Protein 5SV5 (pdb70)

Foldseek 3Di:
DDDDADEAEDEAFDKDKDWQADPNFKYKYKYWDAAKDKKKKKKFFPVPAAWKFKDFVVDVDTPDIFDDDDRITIDIDIDGGHMMMMMDGGDDNDITMMMIHMD

Sequence (103 aa):
NNRPPEEEEANNRIGLLNNTTTTIKKGSLIIGGDHTDVYTTFNNVASSAKKNNIIDISVLNEYGIGTWVLHHEESSDQQNYAAYGQQANGNHIEEANNFFNAKPPGKKYYYLYVYKYDNGDGTYEELSSSVVKK

Nearest PDB structures (foldseek):
  5sv5-assembly1_A  TM=1.010E+00  e=6.774E-21  Bacillus anthracis
  1nqj-assembly1_A  TM=9.427E-01  e=8.418E-11  Hathewaya histolytica
  2o8o-assembly1_A  TM=9.376E-01  e=2.930E-10  Hathewaya histolytica
  1nqj-assembly2_B  TM=9.238E-01  e=3.101E-10  Hathewaya histolytica
  5iku-assembly1_A  TM=9.525E-01  e=1.354E-09  Hathewaya histolytica

CATH classification: 2.60.120.380

B-factor: mean 15.01, std 8.98, range [6.41, 62.63]

Secondary structure (DSSP, 8-state):
--PPP-PEE--SSEEEEEEE-TT--EEEEEEEESS-EEEEEEEEETT----EEEEETT----SEE-EEETTEEEEEEEEPSEEEEEEEE--SS--EEEEEEE-

Solvent-accessible surface area: 6210 Å² total

InterPro domains:
  IPR000601 PKD domain [PF18911] (767-850)
  IPR000601 PKD domain [PS50093] (769-855)
  IPR002169 Peptidase M9A/M9B, collagenase, bacterial [PF01752] (301-624)
  IPR002169 Peptidase M9A/M9B, collagenase, bacterial [PR00931] (160-178)
  IPR002169 Peptidase M9A/M9B, collagenase, bacterial [PR00931] (446-460)
  IPR002169 Peptidase M9A/M9B, collagenase, bacterial [PR00931] (463-479)
  IPR002169 Peptidase M9A/M9B, collagenase, bacterial [PR00931] (500-518)
  IPR002169 Peptidase M9A/M9B, collagenase, bacterial [PR00931] (526-541)
  IPR007280 Peptidase, C-terminal, archaeal/bacterial [PF04151] (886-952)
  IPR013661 Peptidase M9, collagenase, N-terminal domain [PF08453] (94-275)
  IPR013783 Immunoglobulin-like fold [G3DSA:2.60.40.10] (765-850)
  IPR022409 PKD/Chitinase domain [SM00089] (771-853)
  IPR035986 PKD domain superfamily [SSF49299] (745-850)
  IPR041379 Collagenase ColG-like, catalytic helper subdomain [PF18496] (649-764)

Radius of gyration: 13.16 Å; Cα contacts (8 Å, |Δi|>4): 339; chains: 1; bounding box: 32×23×37 Å

Structure (mmCIF, N/CA/C/O backbone):
data_5SV5
#
_entry.id   5SV5
#
_cell.length_a   33.533
_cell.length_b   37.764
_cell.length_c   42.810
_cell.angle_alpha   90.00
_cell.angle_beta   106.95
_cell.angle_gamma   90.00
#
_symmetry.space_group_name_H-M   'P 1 21 1'
#
loop_
_ent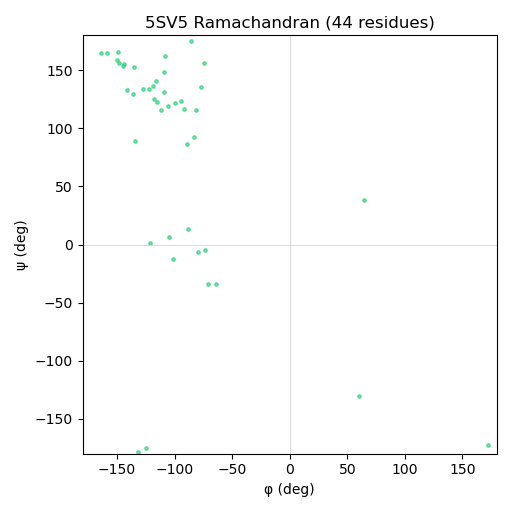ity.id
_entity.type
_entity.pdbx_description
1 polymer 'Microbial collagenase'
2 non-polymer 'SODIUM ION'
3 water water
#
loop_
_atom_site.group_PDB
_atom_site.id
_atom_site.type_symbol
_atom_site.label_atom_id
_atom_site.label_alt_id
_atom_site.label_comp_id
_atom_site.label_asym_id
_atom_site.label_entity_id
_atom_site.label_seq_id
_atom_site.pdbx_PDB_ins_code
_atom_site.Cartn_x
_atom_site.Cartn_y
_atom_site.Cartn_z
_atom_site.occupancy
_atom_site.B_iso_or_equiv
_atom_site.auth_seq_id
_atom_site.auth_comp_id
_atom_site.auth_asym_id
_atom_site.auth_atom_id
_atom_site.pdbx_PDB_model_num
ATOM 1 N N . ASN A 1 1 ? 9.441 8.283 30.342 1.00 59.99 861 ASN A N 1
ATOM 2 C CA . ASN A 1 1 ? 10.391 7.133 30.209 1.00 58.79 861 ASN A CA 1
ATOM 3 C C . ASN A 1 1 ? 9.693 5.933 29.563 1.00 22.24 861 ASN A C 1
ATOM 4 O O . ASN A 1 1 ? 9.227 5.021 30.241 1.00 20.23 861 ASN A O 1
ATOM 9 N N . ASN A 1 2 ? 9.635 5.942 28.238 1.00 23.50 862 ASN A N 1
ATOM 10 C CA . ASN A 1 2 ? 8.938 4.890 27.517 1.00 21.31 862 ASN A CA 1
ATOM 11 C C . ASN A 1 2 ? 9.519 4.599 26.148 1.00 20.86 862 ASN A C 1
ATOM 12 O O . ASN A 1 2 ? 10.306 5.382 25.605 1.00 23.03 862 ASN A O 1
ATOM 17 N N . ARG A 1 3 ? 9.110 3.458 25.601 1.00 19.44 863 ARG A N 1
ATOM 18 C CA . ARG A 1 3 ? 9.540 3.035 24.277 1.00 21.25 863 ARG A CA 1
ATOM 19 C C . ARG A 1 3 ? 9.085 4.020 23.214 1.00 21.61 863 ARG A C 1
ATOM 20 O O . ARG A 1 3 ? 8.046 4.668 23.382 1.00 21.40 863 ARG A O 1
ATOM 28 N N A PRO A 1 4 ? 9.835 4.123 22.101 0.50 23.44 864 PRO A N 1
ATOM 29 N N B PRO A 1 4 ? 9.874 4.175 22.135 0.50 23.11 864 PRO A N 1
ATOM 30 C CA A PRO A 1 4 ? 9.411 5.017 21.026 0.50 24.08 864 PRO A CA 1
ATOM 31 C CA B PRO A 1 4 ? 9.432 5.054 21.057 0.50 23.09 864 PRO A CA 1
ATOM 32 C C A PRO A 1 4 ? 8.177 4.469 20.318 0.50 24.59 864 PRO A C 1
ATOM 33 C C B PRO A 1 4 ? 8.149 4.553 20.405 0.50 22.54 864 PRO A C 1
ATOM 34 O O A PRO A 1 4 ? 7.916 3.266 20.378 0.50 24.93 864 PRO A O 1
ATOM 35 O O B PRO A 1 4 ? 7.883 3.350 20.392 0.50 22.01 864 PRO A O 1
ATOM 42 N N A GLU A 1 5 ? 7.415 5.345 19.675 0.50 35.03 865 GLU A N 1
ATOM 43 N N B GLU A 1 5 ? 7.354 5.484 19.898 0.50 19.74 865 GLU A N 1
ATOM 44 C CA A GLU A 1 5 ? 6.238 4.912 18.945 0.50 34.50 865 GLU A CA 1
ATOM 45 C CA B GLU A 1 5 ? 6.141 5.154 19.185 0.50 19.37 865 GLU A CA 1
ATOM 46 C C A GLU A 1 5 ? 6.683 4.003 17.811 0.50 22.38 865 GLU A C 1
ATOM 47 C C B GLU A 1 5 ? 6.525 4.412 17.910 0.50 23.21 865 GLU A C 1
ATOM 48 O O A GLU A 1 5 ? 7.741 4.214 17.218 0.50 24.55 865 GLU A O 1
ATOM 49 O O B GLU A 1 5 ? 7.278 4.936 17.092 0.50 25.57 865 GLU A O 1
ATOM 60 N N A GLU A 1 6 ? 5.883 2.985 17.516 0.50 23.29 866 GLU A N 1
ATOM 61 N N B GLU A 1 6 ? 6.023 3.192 17.742 0.50 23.59 866 GLU A N 1
ATOM 62 C CA A GLU A 1 6 ? 6.191 2.072 16.425 0.50 37.95 866 GLU A CA 1
ATOM 63 C CA B GLU A 1 6 ? 6.359 2.391 16.564 0.50 29.35 866 GLU A CA 1
ATOM 64 C C A GLU A 1 6 ? 5.746 2.708 15.112 0.50 20.95 866 GLU A C 1
ATOM 65 C C B GLU A 1 6 ? 5.875 3.075 15.285 0.50 20.40 866 GLU A C 1
ATOM 66 O O A GLU A 1 6 ? 4.546 2.900 14.899 0.50 20.02 866 GLU A O 1
ATOM 67 O O B GLU A 1 6 ? 4.769 3.606 15.244 0.50 21.50 866 GLU A O 1
ATOM 78 N N . ALA A 1 7 ? 6.708 3.042 14.245 1.00 20.94 867 ALA A N 1
ATOM 79 C CA . ALA A 1 7 ? 6.397 3.689 12.967 1.00 18.82 867 ALA A CA 1
ATOM 80 C C . ALA A 1 7 ? 5.686 2.753 12.012 1.00 17.56 867 ALA A C 1
ATOM 81 O O . ALA A 1 7 ? 6.106 1.615 11.797 1.00 22.65 867 ALA A O 1
ATOM 83 N N A ASN A 1 8 ? 4.601 3.257 11.442 0.50 14.39 868 ASN A N 1
ATOM 84 N N B ASN A 1 8 ? 4.589 3.238 11.450 0.50 14.65 868 ASN A N 1
ATOM 85 C CA A ASN A 1 8 ? 3.802 2.560 10.453 0.50 14.25 868 ASN A CA 1
ATOM 86 C CA B ASN A 1 8 ? 3.825 2.498 10.468 0.50 14.69 868 ASN A CA 1
ATOM 87 C C A ASN A 1 8 ? 4.420 2.815 9.086 0.50 13.55 868 ASN A C 1
ATOM 88 C C B ASN A 1 8 ? 4.414 2.800 9.098 0.50 13.58 868 ASN A C 1
ATOM 89 O O A ASN A 1 8 ? 4.494 3.975 8.645 0.50 11.68 868 ASN A O 1
ATOM 90 O O B ASN A 1 8 ? 4.471 3.970 8.676 0.50 11.48 868 ASN A O 1
ATOM 99 N N . ARG A 1 9 ? 4.876 1.755 8.420 1.00 13.78 869 ARG A N 1
ATOM 100 C CA . ARG A 1 9 ? 5.469 1.900 7.107 1.00 13.72 869 ARG A CA 1
ATOM 101 C C . ARG A 1 9 ? 4.399 2.041 6.052 1.00 13.25 869 ARG A C 1
ATOM 102 O O . ARG A 1 9 ? 3.566 1.146 5.893 1.00 15.73 869 ARG A O 1
ATOM 110 N N . ILE A 1 10 ? 4.444 3.151 5.325 1.00 11.56 870 ILE A N 1
ATOM 111 C CA . ILE A 1 10 ? 3.490 3.429 4.257 1.00 11.29 870 ILE A CA 1
ATOM 112 C C . ILE A 1 10 ? 4.255 3.873 3.006 1.00 11.76 870 ILE A C 1
ATOM 113 O O . ILE A 1 10 ? 5.482 3.958 2.999 1.00 14.14 870 ILE A O 1
ATOM 118 N N . GLY A 1 11 ? 3.530 4.201 1.955 1.00 13.94 871 GLY A N 1
ATOM 119 C CA . GLY A 1 11 ? 4.134 4.678 0.725 1.00 13.36 871 GLY A CA 1
ATOM 120 C C . GLY A 1 11 ? 3.458 5.932 0.267 1.00 11.78 871 GLY A C 1
ATOM 121 O O . GLY A 1 11 ? 2.615 6.480 0.959 1.00 13.71 871 GLY A O 1
ATOM 122 N N A LEU A 1 12 ? 3.840 6.453 -0.911 0.50 11.37 872 LEU A N 1
ATOM 123 N N B LEU A 1 12 ? 3.833 6.334 -0.920 0.50 10.98 872 LEU A N 1
ATOM 124 C CA A LEU A 1 12 ? 3.371 7.792 -1.433 0.50 11.61 872 LEU A CA 1
ATOM 125 C CA B LEU A 1 12 ? 3.095 7.324 -1.581 0.50 10.42 872 LEU A CA 1
ATOM 126 C C A LEU A 1 12 ? 1.977 7.901 -2.091 0.50 9.99 872 LEU A C 1
ATOM 127 C C B LEU A 1 12 ? 1.844 6.586 -2.069 0.50 9.01 872 LEU A C 1
ATOM 128 O O A LEU A 1 12 ? 1.644 8.915 -2.723 0.50 11.63 872 LEU A O 1
ATOM 129 O O B LEU A 1 12 ? 1.854 5.371 -2.361 0.50 9.64 872 LEU A O 1
ATOM 138 N N A ASN A 1 13 ? 1.173 6.861 -1.926 0.50 9.28 873 ASN A N 1
ATOM 139 N N B ASN A 1 13 ? 0.763 7.340 -2.102 0.50 8.46 873 ASN A N 1
ATOM 140 C CA A ASN A 1 13 ? -0.182 6.796 -2.463 0.50 8.44 873 ASN A CA 1
ATOM 141 C CA B ASN A 1 13 ? -0.570 6.835 -2.408 0.50 8.08 873 ASN A CA 1
ATOM 142 C C A ASN A 1 13 ? -0.987 6.057 -1.409 0.50 7.88 873 ASN A C 1
ATOM 143 C C B ASN A 1 13 ? -1.138 5.966 -1.279 0.50 7.68 873 ASN A C 1
ATOM 144 O O A ASN A 1 13 ? -1.342 4.883 -1.563 0.50 8.32 873 ASN A O 1
ATOM 145 O O B ASN A 1 13 ? -1.734 4.906 -1.525 0.50 7.89 873 ASN A O 1
ATOM 154 N N A THR A 1 14 ? -1.282 6.779 -0.333 0.50 7.84 874 THR A N 1
ATOM 155 N N B THR A 1 14 ? -0.963 6.445 -0.047 0.50 7.90 874 THR A N 1
ATOM 156 C CA A THR A 1 14 ? -1.831 6.191 0.883 0.50 7.87 874 THR A CA 1
ATOM 157 C CA B THR A 1 14 ? -1.550 5.836 1.130 0.50 8.02 874 THR A CA 1
ATOM 158 C C A THR A 1 14 ? -3.049 6.931 1.388 0.50 7.69 874 THR A C 1
ATOM 159 C C B THR A 1 14 ? -2.663 6.716 1.668 0.50 8.34 874 THR A C 1
ATOM 160 O O A THR A 1 14 ? -3.045 8.170 1.382 0.50 7.73 874 THR A O 1
ATOM 161 O O B THR A 1 14 ? -2.500 7.923 1.840 0.50 8.56 874 THR A O 1
ATOM 168 N N A THR A 1 15 ? -4.068 6.171 1.837 0.60 7.86 875 THR A N 1
ATOM 169 N N B THR A 1 15 ? -3.836 6.099 1.879 0.40 8.28 875 THR A N 1
ATOM 170 C CA A THR A 1 15 ? -5.149 6.738 2.608 0.60 8.11 875 THR A CA 1
ATOM 171 C CA B THR A 1 15 ? -4.941 6.718 2.628 0.40 8.23 875 THR A CA 1
ATOM 172 C C A THR A 1 15 ? -5.381 5.797 3.784 0.60 7.80 875 THR A C 1
ATOM 173 C C B THR A 1 15 ? -5.232 5.777 3.785 0.40 8.02 875 THR A C 1
ATOM 174 O O A THR A 1 15 ? -5.699 4.622 3.569 0.60 8.51 875 THR A O 1
ATOM 175 O O B THR A 1 15 ? -5.418 4.575 3.565 0.40 8.45 875 THR A O 1
ATOM 182 N N . ILE A 1 16 ? -5.229 6.298 5.010 1.00 8.04 876 ILE A N 1
ATOM 183 C CA . ILE A 1 16 ? -5.351 5.451 6.190 1.00 8.40 876 ILE A CA 1
ATOM 184 C C . ILE A 1 16 ? -5.934 6.236 7.356 1.00 8.48 876 ILE A C 1
ATOM 185 O O . ILE A 1 16 ? -5.573 7.397 7.579 1.00 9.15 876 ILE A O 1
ATOM 190 N N A LYS A 1 17 ? -6.849 5.613 8.094 0.50 8.95 877 LYS A N 1
ATOM 191 N N B LYS A 1 17 ? -6.828 5.588 8.097 0.50 8.96 877 LYS A N 1
ATOM 192 C CA A LYS A 1 17 ? -7.424 6.254 9.269 0.50 9.35 877 LYS A CA 1
ATOM 193 C CA B LYS A 1 17 ? -7.426 6.172 9.283 0.50 9.35 877 LYS A CA 1
ATOM 194 C C A LYS A 1 17 ? -6.708 5.837 10.546 0.50 9.37 877 LYS A C 1
ATOM 195 C C B LYS A 1 17 ? -6.564 5.881 10.508 0.50 8.97 877 LYS A C 1
ATOM 196 O O A LYS A 1 17 ? -6.221 4.697 10.675 0.50 9.99 877 LYS A O 1
ATOM 197 O O B LYS A 1 17 ? -5.801 4.897 10.548 0.50 9.01 877 LYS A O 1
ATOM 208 N N . GLY A 1 18 ? -6.667 6.767 11.494 1.00 9.21 878 GLY A N 1
ATOM 209 C CA . GLY A 1 18 ? -6.068 6.533 12.794 1.00 9.46 878 GLY A CA 1
ATOM 210 C C . GLY A 1 18 ? -6.879 7.233 13.870 1.00 9.51 878 GLY A C 1
ATOM 211 O O . GLY A 1 18 ? -7.922 7.875 13.583 1.00 9.55 878 GLY A O 1
ATOM 212 N N . SER A 1 19 ? -6.432 7.108 15.111 1.00 8.50 879 SER A N 1
ATOM 213 C CA . SER A 1 19 ? -7.087 7.795 16.197 1.00 8.90 879 SER A CA 1
ATOM 214 C C . SER A 1 19 ? -6.062 8.256 17.205 1.00 8.46 879 SER A C 1
ATOM 215 O O . SER A 1 19 ? -4.964 7.690 17.320 1.00 9.40 879 SER A O 1
ATOM 218 N N . LEU A 1 20 ? -6.446 9.301 17.939 1.00 8.22 880 LEU A N 1
ATOM 219 C CA . LEU A 1 20 ? -5.640 9.878 19.015 1.00 8.58 880 LEU A CA 1
ATOM 220 C C . LEU A 1 20 ? -6.574 9.996 20.217 1.00 8.66 880 LEU A C 1
ATOM 221 O O . LEU A 1 20 ? -7.040 11.082 20.566 1.00 9.75 880 LEU A O 1
ATOM 226 N N A ILE A 1 21 ? -6.824 8.869 20.864 0.70 9.21 881 ILE A N 1
ATOM 227 N N B ILE A 1 21 ? -6.873 8.840 20.816 0.30 9.19 881 ILE A N 1
ATOM 228 C CA A ILE A 1 21 ? -7.778 8.785 21.960 0.70 9.99 881 ILE A CA 1
ATOM 229 C CA B ILE A 1 21 ? -7.779 8.720 21.965 0.30 9.81 881 ILE A CA 1
ATOM 230 C C A ILE A 1 21 ? -7.029 8.60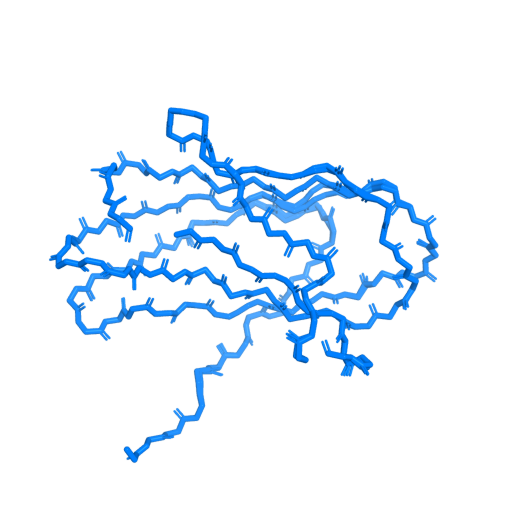0 23.273 0.70 9.80 881 ILE A C 1
ATOM 231 C C B ILE A 1 21 ? -6.993 8.626 23.262 0.30 9.85 881 ILE A C 1
ATOM 232 O O A ILE A 1 21 ? -6.118 7.766 23.377 0.70 10.33 881 ILE A O 1
ATOM 233 O O B ILE A 1 21 ? -6.028 7.858 23.346 0.30 10.37 881 ILE A O 1
ATOM 242 N N . GLY A 1 22 ? -7.401 9.391 24.273 1.00 10.63 882 GLY A N 1
ATOM 243 C CA . GLY A 1 22 ? -6.798 9.278 25.595 1.00 11.93 882 GLY A CA 1
ATOM 244 C C . GLY A 1 22 ? -5.319 9.593 25.574 1.00 11.80 882 GLY A C 1
ATOM 245 O O . GLY A 1 22 ? -4.897 10.606 25.012 1.00 12.39 882 GLY A O 1
ATOM 246 N N . GLY A 1 23 ? -4.534 8.707 26.174 1.00 12.31 883 GLY A N 1
ATOM 247 C CA . GLY A 1 23 ? -3.095 8.850 26.238 1.00 13.33 883 GLY A CA 1
ATOM 248 C C . GLY A 1 23 ? -2.348 8.588 24.949 1.00 12.41 883 GLY A C 1
ATOM 249 O O . GLY A 1 23 ? -1.122 8.746 24.920 1.00 14.45 883 GLY A O 1
ATOM 250 N N . ASP A 1 24 ? -3.056 8.164 23.896 1.00 11.11 884 ASP A N 1
ATOM 251 C CA . ASP A 1 24 ? -2.427 7.978 22.583 1.00 10.05 884 ASP A CA 1
ATOM 252 C C . ASP A 1 24 ? -2.396 9.343 21.897 1.00 9.73 884 ASP A C 1
ATOM 253 O O . ASP A 1 24 ? -3.372 9.758 21.259 1.00 11.48 884 ASP A O 1
ATOM 258 N N . HIS A 1 25 ? -1.284 10.052 22.075 1.00 9.73 885 HIS A N 1
ATOM 259 C CA . HIS A 1 25 ? -1.174 11.419 21.561 1.00 9.56 885 HIS A CA 1
ATOM 260 C C . HIS A 1 25 ? -0.375 11.565 20.275 1.00 8.78 885 HIS A C 1
ATOM 261 O O . HIS A 1 25 ? -0.435 12.637 19.665 1.00 9.47 885 HIS A O 1
ATOM 268 N N . THR A 1 26 ? 0.354 10.525 19.862 1.00 8.83 886 THR A N 1
ATOM 269 C CA . THR A 1 26 ? 1.205 10.59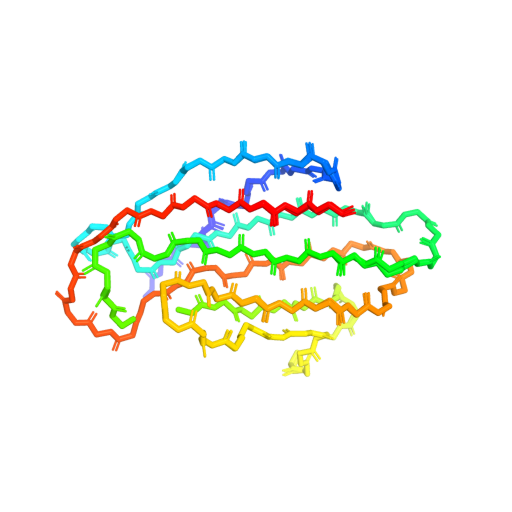4 18.672 1.00 9.07 886 THR A CA 1
ATOM 270 C C . THR A 1 26 ? 1.164 9.301 17.896 1.00 8.75 886 THR A C 1
ATOM 271 O O . THR A 1 26 ? 1.289 8.22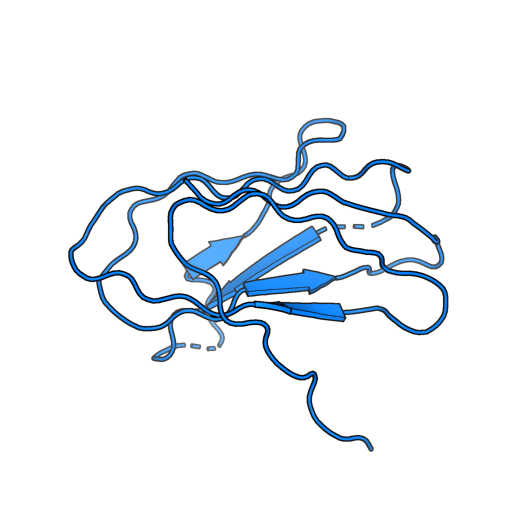2 18.487 1.00 9.83 886 THR A O 1
ATOM 275 N N . ASP A 1 27 ? 0.990 9.404 16.580 1.00 8.53 887 ASP A N 1
ATOM 276 C CA . ASP A 1 27 ? 1.194 8.311 15.633 1.00 8.47 887 ASP A CA 1
ATOM 277 C C . ASP A 1 27 ? 2.348 8.686 14.710 1.00 8.20 887 ASP A C 1
ATOM 278 O O . ASP A 1 27 ? 2.474 9.829 14.283 1.00 10.54 887 ASP A O 1
ATOM 283 N N . VAL A 1 28 ? 3.179 7.707 14.385 1.00 8.47 888 VAL A N 1
ATOM 284 C CA . VAL A 1 28 ? 4.325 7.927 13.499 1.00 8.73 888 VAL A CA 1
ATOM 285 C C . VAL A 1 28 ? 4.187 7.053 12.261 1.00 8.55 888 VAL A C 1
ATOM 286 O O . VAL A 1 28 ? 3.833 5.859 12.352 1.00 9.94 888 VAL A O 1
ATOM 290 N N . TYR A 1 29 ? 4.479 7.657 11.115 1.00 8.32 889 TYR A N 1
ATOM 291 C CA . TYR A 1 29 ? 4.493 6.972 9.839 1.00 8.43 889 TYR A CA 1
ATOM 292 C C . TYR A 1 29 ? 5.850 7.194 9.192 1.00 8.44 889 TYR A C 1
ATOM 293 O O . TYR A 1 29 ? 6.498 8.222 9.428 1.00 9.53 889 TYR A O 1
ATOM 302 N N A THR A 1 30 ? 6.284 6.251 8.364 0.50 8.63 890 THR A N 1
ATOM 303 N N B THR A 1 30 ? 6.294 6.237 8.382 0.50 8.79 890 THR A N 1
ATOM 304 C CA A THR A 1 30 ? 7.501 6.444 7.598 0.50 8.58 890 THR A CA 1
ATOM 305 C CA B THR A 1 30 ? 7.509 6.412 7.597 0.50 8.98 890 THR A CA 1
ATOM 306 C C A THR A 1 30 ? 7.285 6.035 6.152 0.50 8.82 890 THR A C 1
ATOM 307 C C B THR A 1 30 ? 7.235 6.069 6.143 0.50 8.90 890 THR A C 1
ATOM 308 O O A THR A 1 30 ? 6.546 5.088 5.864 0.50 9.69 890 THR A O 1
ATOM 309 O O B THR A 1 30 ? 6.400 5.208 5.841 0.50 9.71 890 THR A O 1
ATOM 316 N N . PHE A 1 31 ? 7.924 6.769 5.245 1.00 9.09 891 PHE A N 1
ATOM 317 C CA . PHE A 1 31 ? 7.848 6.486 3.815 1.00 9.38 891 PHE A CA 1
ATOM 318 C C . PHE A 1 31 ? 9.146 6.914 3.162 1.00 9.41 891 PHE A C 1
ATOM 319 O O . PHE A 1 31 ? 9.923 7.671 3.745 1.00 10.08 891 PHE A O 1
ATOM 327 N N A ASN A 1 32 ? 9.349 6.443 1.942 0.50 10.01 892 ASN A N 1
ATOM 328 N N B ASN A 1 32 ? 9.381 6.420 1.947 0.50 10.15 892 ASN A N 1
ATOM 329 C CA A ASN A 1 32 ? 10.520 6.752 1.158 0.50 10.31 892 ASN A CA 1
ATOM 330 C CA B ASN A 1 32 ? 10.586 6.717 1.171 0.50 10.58 892 ASN A CA 1
ATOM 331 C C A ASN A 1 32 ? 10.092 7.526 -0.076 0.50 10.12 892 ASN A C 1
ATOM 332 C C B ASN A 1 32 ? 10.239 7.366 -0.163 0.50 10.78 892 ASN A C 1
ATOM 333 O O A ASN A 1 32 ? 8.989 7.321 -0.609 0.50 10.19 892 ASN A O 1
ATOM 334 O O B ASN A 1 32 ? 9.369 6.864 -0.891 0.50 12.49 892 ASN A O 1
ATOM 343 N N . VAL A 1 33 ? 10.959 8.441 -0.498 1.00 10.17 893 VAL A N 1
ATOM 344 C CA . VAL A 1 33 ? 10.779 9.160 -1.752 1.00 10.68 893 VAL A CA 1
ATOM 345 C C . VAL A 1 33 ? 11.963 8.790 -2.647 1.00 10.97 893 VAL A C 1
ATOM 346 O O . VAL A 1 33 ? 13.114 9.036 -2.282 1.00 11.53 893 VAL A O 1
ATOM 350 N N . ALA A 1 34 ? 11.699 8.205 -3.811 1.00 11.74 894 ALA A N 1
ATOM 351 C CA . ALA A 1 34 ? 12.784 7.749 -4.687 1.00 12.59 894 ALA A CA 1
ATOM 352 C C . ALA A 1 34 ? 13.450 8.858 -5.472 1.00 13.36 894 ALA A C 1
ATOM 353 O O . ALA A 1 34 ? 14.657 8.815 -5.684 1.00 14.94 894 ALA A O 1
ATOM 355 N N A SER A 1 35 ? 12.665 9.814 -5.953 0.60 16.01 895 SER A N 1
ATOM 356 N N B SER A 1 35 ? 12.652 9.809 -5.946 0.40 15.70 895 SER A N 1
ATOM 357 C CA A SER A 1 35 ? 13.183 10.935 -6.738 0.60 17.81 895 SER A CA 1
ATOM 358 C CA B SER A 1 35 ? 13.139 10.930 -6.737 0.40 17.32 895 SER 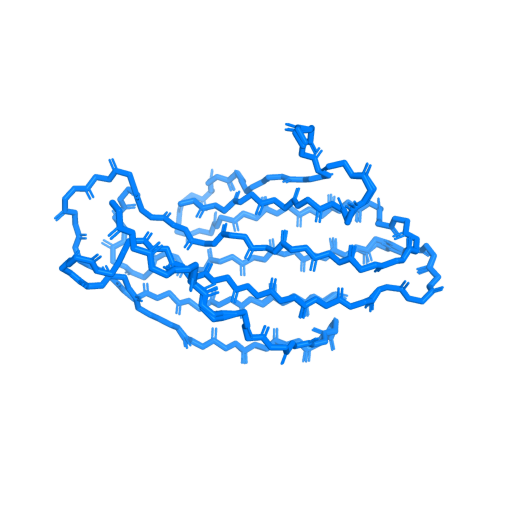A CA 1
ATOM 359 C C A SER A 1 35 ? 12.365 12.159 -6.386 0.60 18.87 895 SER A C 1
ATOM 360 C C B SER A 1 35 ? 12.391 12.158 -6.278 0.40 18.70 895 SER A C 1
ATOM 361 O O A SER A 1 35 ? 11.173 12.048 -6.067 0.60 20.24 895 SER A O 1
ATOM 362 O O B SER A 1 35 ? 11.270 12.053 -5.764 0.40 19.51 895 SER A O 1
ATOM 367 N N . ALA A 1 36 ? 13.009 13.320 -6.447 1.00 18.39 896 ALA A N 1
ATOM 368 C CA . ALA A 1 36 ? 12.381 14.574 -6.031 1.00 19.03 896 ALA A CA 1
ATOM 369 C C . ALA A 1 36 ? 11.038 14.764 -6.709 1.00 18.85 896 ALA A C 1
ATOM 370 O O . ALA A 1 36 ? 10.926 14.604 -7.922 1.00 22.17 896 ALA A O 1
ATOM 372 N N A LYS A 1 37 ? 10.058 15.114 -5.913 0.60 18.75 897 LYS A N 1
ATOM 373 N N B LYS A 1 37 ? 9.976 15.055 -5.935 0.40 17.61 897 LYS A N 1
ATOM 374 C CA A LYS A 1 37 ? 8.788 15.411 -6.453 0.60 18.11 897 LYS A CA 1
ATOM 375 C CA B LYS A 1 37 ? 8.610 15.231 -6.510 0.40 17.42 897 LYS A CA 1
ATOM 376 C C A LYS A 1 37 ? 8.028 16.147 -5.390 0.60 13.82 897 LYS A C 1
ATOM 377 C C B LYS A 1 37 ? 7.606 15.959 -5.601 0.40 13.93 897 LYS A C 1
ATOM 378 O O A LYS A 1 37 ? 8.353 16.077 -4.201 0.60 13.58 897 LYS A O 1
ATOM 379 O O B LYS A 1 37 ? 7.773 15.995 -4.378 0.40 12.40 897 LYS A O 1
ATOM 390 N N A ASN A 1 38 ? 7.004 16.885 -5.831 0.50 11.28 898 ASN A N 1
ATOM 391 N N B ASN A 1 38 ? 6.532 16.493 -6.200 0.50 13.01 898 ASN A N 1
ATOM 392 C CA A ASN A 1 38 ? 6.043 17.434 -4.895 0.50 10.19 898 ASN A CA 1
ATOM 393 C CA B ASN A 1 38 ? 5.547 17.230 -5.457 0.50 12.50 898 ASN A CA 1
ATOM 394 C C A ASN A 1 38 ? 5.158 16.315 -4.417 0.50 11.04 898 ASN A C 1
ATOM 395 C C B ASN A 1 38 ? 4.642 16.267 -4.684 0.50 12.83 898 ASN A C 1
ATOM 396 O O A ASN A 1 38 ? 4.809 15.404 -5.166 0.50 12.55 898 ASN A O 1
ATOM 397 O O B ASN A 1 38 ? 3.916 15.488 -5.293 0.50 14.04 898 ASN A O 1
ATOM 406 N N A ILE A 1 39 ? 4.811 16.379 -3.149 0.50 11.28 899 ILE A N 1
ATOM 407 N N B ILE A 1 39 ? 4.752 16.313 -3.345 0.50 12.59 899 ILE A N 1
ATOM 408 C CA A ILE A 1 39 ? 3.834 15.472 -2.625 0.50 12.10 899 ILE A CA 1
ATOM 409 C CA B ILE A 1 39 ? 3.971 15.468 -2.409 0.50 12.6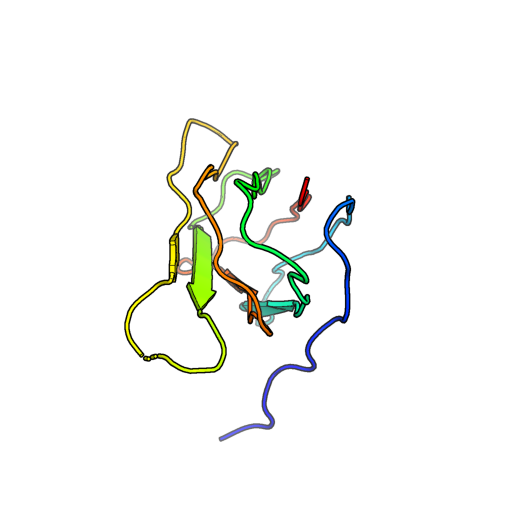9 899 ILE A CA 1
ATOM 410 C C A ILE A 1 39 ? 2.813 16.334 -1.894 0.50 11.72 899 ILE A C 1
ATOM 411 C C B ILE A 1 39 ? 2.917 16.275 -1.647 0.50 11.73 899 ILE A C 1
ATOM 412 O O A ILE A 1 39 ? 2.986 17.548 -1.728 0.50 12.33 899 ILE A O 1
ATOM 413 O O B ILE A 1 39 ? 3.200 17.373 -1.142 0.50 11.00 899 ILE A O 1
ATOM 422 N N . ASP A 1 40 ? 1.722 15.685 -1.534 1.00 11.49 900 ASP A N 1
ATOM 423 C CA . ASP A 1 40 ? 0.611 16.279 -0.839 1.00 10.96 900 ASP A CA 1
ATOM 424 C C . ASP A 1 40 ? 0.342 15.444 0.404 1.00 9.42 900 ASP A C 1
ATOM 425 O O . ASP A 1 40 ? 0.098 14.245 0.288 1.00 11.67 900 ASP A O 1
ATOM 430 N N . ILE A 1 41 ? 0.432 16.056 1.586 1.00 7.51 901 ILE A N 1
ATOM 431 C CA . ILE A 1 41 ? 0.107 15.390 2.854 1.00 7.51 901 ILE A CA 1
ATOM 432 C C . ILE A 1 41 ? -1.100 16.104 3.442 1.00 7.26 901 ILE A C 1
ATOM 433 O O . ILE A 1 41 ? -1.049 17.315 3.677 1.00 7.98 901 ILE A O 1
ATOM 438 N N . SER A 1 42 ? -2.173 15.351 3.680 1.00 7.39 902 SER A N 1
ATOM 439 C CA . SER A 1 42 ? -3.403 15.910 4.193 1.00 7.70 902 SER A CA 1
ATOM 440 C C . SER A 1 42 ? -3.953 15.023 5.291 1.00 7.31 902 SER A C 1
ATOM 441 O O . SER A 1 42 ? -4.093 13.815 5.100 1.00 9.05 902 SER A O 1
ATOM 444 N N . VAL A 1 43 ? -4.269 15.628 6.429 1.00 6.82 903 VAL A N 1
ATOM 445 C CA . VAL A 1 43 ? -4.916 14.939 7.539 1.00 6.88 903 VAL A CA 1
ATOM 446 C C . VAL A 1 43 ? -6.268 15.585 7.783 1.00 6.87 903 VAL A C 1
ATOM 447 O O . VAL A 1 43 ? -6.351 16.798 7.966 1.00 8.14 903 VAL A O 1
ATOM 451 N N . LEU A 1 44 ? -7.321 14.771 7.765 1.00 6.77 904 LEU A N 1
ATOM 452 C CA . LEU A 1 44 ? -8.673 15.239 8.066 1.00 7.16 904 LEU A CA 1
ATOM 453 C C . LEU A 1 44 ? -8.898 15.038 9.560 1.00 6.93 904 LEU A C 1
ATOM 454 O O . LEU A 1 44 ? -8.876 13.913 10.066 1.00 7.57 904 LEU A O 1
ATOM 459 N N . ASN A 1 45 ? -9.103 16.156 10.251 1.00 7.04 905 ASN A N 1
ATOM 460 C CA . ASN A 1 45 ? -9.287 16.221 11.704 1.00 7.13 905 ASN A CA 1
ATOM 461 C C . ASN A 1 45 ? -10.780 16.063 11.957 1.00 7.23 905 ASN A C 1
ATOM 462 O O . ASN A 1 45 ? -11.525 17.049 12.041 1.00 7.95 905 ASN A O 1
ATOM 467 N N . GLU A 1 46 ? -11.229 14.812 12.052 1.00 7.17 906 GLU A N 1
ATOM 468 C CA . GLU A 1 46 ? -12.654 14.508 11.992 1.00 7.88 906 GLU A CA 1
ATOM 469 C C . GLU A 1 46 ? -13.463 15.088 13.142 1.00 8.11 906 GLU A C 1
ATOM 470 O O . GLU A 1 46 ? -14.626 15.442 12.943 1.00 10.30 906 GLU A O 1
ATOM 476 N N . TYR A 1 47 ? -12.880 15.162 14.330 1.00 7.88 907 TYR A N 1
ATOM 477 C CA . TYR A 1 47 ? -13.577 15.693 15.511 1.00 8.69 907 TYR A CA 1
ATOM 478 C C . TYR A 1 47 ? -13.123 17.092 15.899 1.00 8.77 907 TYR A C 1
ATOM 479 O O . TYR A 1 47 ? -13.567 17.624 16.915 1.00 10.23 907 TYR A O 1
ATOM 488 N N . GLY A 1 48 ? -12.274 17.717 15.082 1.00 8.33 908 GLY A N 1
ATOM 489 C CA . GLY A 1 48 ? -11.897 19.103 15.324 1.00 9.04 908 GLY A CA 1
ATOM 490 C C . GLY A 1 48 ? -11.141 19.309 16.613 1.00 9.24 908 GLY A C 1
ATOM 491 O O . GLY A 1 48 ? -11.341 20.317 17.278 1.00 11.50 908 GLY A O 1
ATOM 492 N N . ILE A 1 49 ? -10.259 18.367 16.958 1.00 8.84 909 ILE A N 1
ATOM 493 C CA . ILE A 1 49 ? -9.457 18.485 18.171 1.00 8.90 909 ILE A CA 1
ATOM 494 C C . ILE A 1 49 ? -8.197 19.304 17.892 1.00 8.49 909 ILE A C 1
ATOM 495 O O . ILE A 1 49 ? -7.928 19.718 16.756 1.00 8.78 909 ILE A O 1
ATOM 500 N N . GLY A 1 50 ? -7.432 19.568 18.940 1.00 8.24 910 GLY A N 1
ATOM 501 C CA . GLY A 1 50 ? -6.162 20.292 18.785 1.00 8.31 910 GLY A CA 1
ATOM 502 C C . GLY A 1 50 ? -5.090 19.326 18.338 1.00 8.03 910 GLY A C 1
ATOM 503 O O . GLY A 1 50 ? -4.418 18.719 19.173 1.00 9.32 910 GLY A O 1
ATOM 512 N N . THR A 1 52 ? -2.173 18.291 14.863 1.00 7.54 912 THR A N 1
ATOM 513 C CA . THR A 1 52 ? -1.433 18.751 13.707 1.00 7.54 912 THR A CA 1
ATOM 514 C C . THR A 1 52 ? -0.503 17.637 13.238 1.00 7.16 912 THR A C 1
ATOM 515 O O . THR A 1 52 ? -0.583 16.506 13.723 1.00 7.55 912 THR A O 1
ATOM 519 N N . TRP A 1 53 ? 0.365 17.946 12.277 1.00 7.27 913 TRP A N 1
ATOM 520 C CA . TRP A 1 53 ? 1.409 17.012 11.904 1.00 7.04 913 TRP A CA 1
ATOM 521 C C . TRP A 1 53 ? 2.673 17.776 11.527 1.00 6.91 913 TRP A C 1
ATOM 522 O O . TRP A 1 53 ? 2.616 18.945 11.108 1.00 7.32 913 TRP A O 1
ATOM 533 N N . VAL A 1 54 ? 3.813 17.110 11.702 1.00 7.09 914 VAL A N 1
ATOM 534 C CA . VAL A 1 54 ? 5.106 17.620 11.262 1.00 7.27 914 VAL A CA 1
ATOM 535 C C . VAL A 1 54 ? 5.860 16.478 10.570 1.00 7.00 914 VAL A C 1
ATOM 536 O O . VAL A 1 54 ? 5.652 15.299 10.879 1.00 7.72 914 VAL A O 1
ATOM 540 N N . LEU A 1 55 ? 6.744 16.841 9.650 1.00 7.37 915 LEU A N 1
ATOM 541 C CA . LEU A 1 55 ? 7.487 15.887 8.838 1.00 7.19 915 LEU A CA 1
ATOM 542 C C . LEU A 1 55 ? 8.974 16.169 8.907 1.00 7.33 915 LEU A C 1
ATOM 543 O O . LEU A 1 55 ? 9.383 17.331 8.755 1.00 8.25 915 LEU A O 1
ATOM 548 N N . HIS A 1 56 ? 9.783 15.125 9.103 1.00 7.54 916 HIS A N 1
ATOM 549 C CA . HIS A 1 56 ? 11.226 15.232 9.042 1.00 8.10 916 HIS A CA 1
ATOM 550 C C . HIS A 1 56 ? 11.797 14.289 7.998 1.00 8.39 916 HIS A C 1
ATOM 551 O O . HIS A 1 56 ? 11.439 13.110 7.951 1.00 9.26 916 HIS A O 1
ATOM 558 N N . HIS A 1 57 ? 12.711 14.806 7.181 1.00 8.62 917 HIS A N 1
ATOM 559 C CA . HIS A 1 57 ? 13.596 13.940 6.405 1.00 8.91 917 HIS A CA 1
ATOM 560 C C . HIS A 1 57 ? 14.591 13.317 7.396 1.00 8.83 917 HIS A C 1
ATOM 561 O O . HIS A 1 57 ? 15.000 13.989 8.353 1.00 9.71 917 HIS A O 1
ATOM 568 N N A GLU A 1 58 ? 14.940 12.040 7.172 0.70 9.21 918 GLU A N 1
ATOM 569 N N B GLU A 1 58 ? 15.039 12.091 7.163 0.30 8.75 918 GLU A N 1
ATOM 570 C CA A GLU A 1 58 ? 15.845 11.257 8.041 0.70 10.36 918 GLU A CA 1
ATOM 571 C CA B GLU A 1 58 ? 15.948 11.482 8.123 0.30 9.18 918 GLU A CA 1
ATOM 572 C C A GLU A 1 58 ? 17.085 12.023 8.488 0.70 9.93 918 GLU A C 1
ATOM 573 C C B GLU A 1 58 ? 17.299 12.221 8.257 0.30 9.02 918 GLU A C 1
ATOM 574 O O A GLU A 1 58 ? 17.599 11.874 9.596 0.70 10.87 918 GLU A O 1
ATOM 575 O O B GLU A 1 58 ? 17.992 12.019 9.244 0.30 8.83 918 GLU A O 1
ATOM 586 N N A SER A 1 59 ? 17.594 12.823 7.565 0.50 8.95 919 SER A N 1
ATOM 587 N N B SER A 1 59 ? 17.677 13.059 7.291 0.50 9.37 919 SER A N 1
ATOM 588 C CA A SER A 1 59 ? 18.868 13.528 7.748 0.50 9.29 919 SER A CA 1
ATOM 589 C CA B SER A 1 59 ? 18.913 13.813 7.443 0.50 10.09 919 SER A CA 1
ATOM 590 C C A SER A 1 59 ? 18.779 14.812 8.569 0.50 8.91 919 SER A C 1
ATOM 591 C C B SER A 1 59 ? 18.791 14.940 8.454 0.50 9.23 919 SER A C 1
ATOM 592 O O A SER A 1 59 ? 19.823 15.416 8.857 0.50 9.28 919 SER A O 1
ATOM 593 O O B SER A 1 59 ? 19.818 15.523 8.830 0.50 9.56 919 SER A O 1
ATOM 598 N N . ASP A 1 60 ? 17.568 15.271 8.886 1.00 8.75 920 ASP A N 1
ATOM 599 C CA . ASP A 1 60 ? 17.401 16.430 9.743 1.00 8.86 920 ASP A CA 1
ATOM 600 C C . ASP A 1 60 ? 16.176 16.256 10.619 1.00 8.57 920 ASP A C 1
ATOM 601 O O . ASP A 1 60 ? 15.039 16.538 10.221 1.00 9.32 920 ASP A O 1
ATOM 622 N N A GLN A 1 62 ? 15.547 17.800 13.324 0.50 10.94 922 GLN A N 1
ATOM 623 N N B GLN A 1 62 ? 15.825 18.048 13.299 0.50 11.66 922 GLN A N 1
ATOM 624 C CA A GLN A 1 62 ? 15.250 19.086 14.015 0.50 11.59 922 GLN A CA 1
ATOM 625 C CA B GLN A 1 62 ? 15.632 19.291 14.040 0.50 12.64 922 GLN A CA 1
ATOM 626 C C A GLN A 1 62 ? 14.461 20.051 13.139 0.50 11.75 922 GLN A C 1
ATOM 627 C C B GLN A 1 62 ? 14.720 20.236 13.262 0.50 12.62 922 GLN A C 1
ATOM 628 O O A GLN A 1 62 ? 13.400 20.545 13.528 0.50 11.95 922 GLN A O 1
ATOM 629 O O B GLN A 1 62 ? 13.802 20.821 13.829 0.50 15.06 922 GLN A O 1
ATOM 640 N N . ASN A 1 63 ? 14.976 20.368 11.966 1.00 12.45 923 ASN A N 1
ATOM 641 C CA . ASN A 1 63 ? 14.226 21.255 11.084 1.00 12.91 923 ASN A CA 1
ATOM 642 C C . ASN A 1 63 ? 13.167 20.464 10.364 1.00 11.20 923 ASN A C 1
ATOM 643 O O . ASN A 1 63 ? 13.429 19.351 9.927 1.00 12.37 923 ASN A O 1
ATOM 648 N N . TYR A 1 64 ? 11.979 21.038 10.236 1.00 11.45 924 TYR A N 1
ATOM 649 C CA . TYR A 1 64 ? 10.907 20.335 9.557 1.00 11.31 924 TYR A CA 1
ATOM 650 C C . TYR A 1 64 ? 11.103 20.388 8.061 1.00 11.27 924 TYR A C 1
ATOM 651 O O . TYR A 1 64 ? 11.393 21.434 7.507 1.00 14.86 924 TYR A O 1
ATOM 660 N N . ALA A 1 65 ? 10.914 19.258 7.407 1.00 9.38 925 ALA A N 1
ATOM 661 C CA . ALA A 1 65 ? 10.833 19.234 5.958 1.00 9.82 925 ALA A CA 1
ATOM 662 C C . ALA A 1 65 ? 9.524 19.881 5.489 1.00 9.92 925 ALA A C 1
ATOM 663 O O . ALA A 1 65 ? 9.492 20.497 4.433 1.00 12.13 925 ALA A O 1
ATOM 665 N N . ALA A 1 66 ? 8.465 19.712 6.282 1.00 8.89 926 ALA A N 1
ATOM 666 C CA . ALA A 1 66 ? 7.156 20.310 6.025 1.00 8.82 926 ALA A CA 1
ATOM 667 C C . ALA A 1 66 ? 6.360 20.220 7.321 1.00 7.90 926 ALA A C 1
ATOM 668 O O . ALA A 1 66 ? 6.721 19.449 8.227 1.00 7.95 926 ALA A O 1
ATOM 670 N N . TYR A 1 67 ? 5.271 20.969 7.396 1.00 8.12 927 TYR A N 1
ATOM 671 C CA . TYR A 1 67 ? 4.360 20.857 8.528 1.00 8.15 927 TYR A CA 1
ATOM 672 C C . TYR A 1 67 ? 2.960 21.148 8.051 1.00 7.56 927 TYR A C 1
ATOM 673 O O . TYR A 1 67 ? 2.746 21.825 7.033 1.00 8.86 927 TYR A O 1
ATOM 682 N N . GLY A 1 68 ? 1.980 20.630 8.778 1.00 7.62 928 GLY A N 1
ATOM 683 C CA . GLY A 1 68 ? 0.607 20.857 8.410 1.00 7.85 928 GLY A CA 1
ATOM 684 C C . GLY A 1 68 ? 0.093 22.229 8.772 1.00 8.31 928 GLY A C 1
ATOM 685 O O . GLY A 1 68 ? 0.450 22.793 9.811 1.00 11.31 928 GLY A O 1
ATOM 686 N N A GLN A 1 69 ? -0.737 22.787 7.905 0.50 7.71 929 GLN A N 1
ATOM 687 N N B GLN A 1 69 ? -0.718 22.787 7.870 0.50 7.69 929 GLN A N 1
ATOM 688 C CA A GLN A 1 69 ? -1.426 24.028 8.220 0.50 7.90 929 GLN A CA 1
ATOM 689 C CA B GLN A 1 69 ? -1.446 24.039 8.107 0.50 7.90 929 GLN A CA 1
ATOM 690 C C A GLN A 1 69 ? -2.911 23.746 8.161 0.50 7.29 929 GLN A C 1
ATOM 691 C C B GLN A 1 69 ? -2.929 23.718 8.153 0.50 7.32 929 GLN A C 1
ATOM 692 O O A GLN A 1 69 ? -3.423 23.198 7.176 0.50 7.62 929 GLN A O 1
ATOM 693 O O B GLN A 1 69 ? -3.466 23.116 7.215 0.50 7.50 929 GLN A O 1
ATOM 704 N N . ALA A 1 70 ? -3.606 24.125 9.227 1.00 8.02 930 ALA A N 1
ATOM 705 C CA . ALA A 1 70 ? -5.026 23.882 9.348 1.00 8.63 930 ALA A CA 1
ATOM 706 C C . ALA A 1 70 ? -5.820 24.841 8.460 1.00 9.04 930 ALA A C 1
ATOM 707 O O . ALA A 1 70 ? -5.584 26.044 8.442 1.00 11.94 930 ALA A O 1
ATOM 709 N N . ASN A 1 71 ? -6.744 24.265 7.708 1.00 9.39 931 ASN A N 1
ATOM 710 C CA . ASN A 1 71 ? -7.691 24.963 6.836 1.00 9.46 931 ASN A CA 1
ATOM 711 C C . A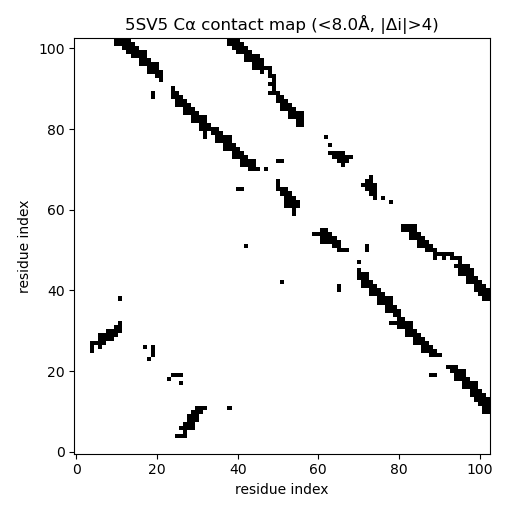SN A 1 71 ? -9.020 24.282 7.131 1.00 9.38 931 ASN A C 1
ATOM 712 O O . ASN A 1 71 ? -9.353 23.268 6.517 1.00 9.42 931 ASN A O 1
ATOM 717 N N . GLY A 1 72 ? -9.739 24.805 8.125 1.00 10.41 932 GLY A N 1
ATOM 718 C CA . GLY A 1 72 ? -10.892 24.069 8.658 1.00 11.14 932 GLY A CA 1
ATOM 719 C C . GLY A 1 72 ? -10.427 22.709 9.204 1.00 11.08 932 GLY A C 1
ATOM 720 O O . GLY A 1 72 ? -9.440 22.636 9.939 1.00 12.86 932 GLY A O 1
ATOM 721 N N . ASN A 1 73 ? -11.111 21.639 8.793 1.00 10.40 933 ASN A N 1
ATOM 722 C CA . ASN A 1 73 ? -10.769 20.262 9.200 1.00 10.50 933 ASN A CA 1
ATOM 723 C C . ASN A 1 73 ? -9.611 19.663 8.418 1.00 8.97 933 ASN A C 1
ATOM 724 O O . ASN A 1 73 ? -9.203 18.566 8.730 1.00 10.18 933 ASN A O 1
ATOM 729 N N . HIS A 1 74 ? -9.115 20.345 7.391 1.00 8.58 934 HIS A N 1
ATOM 730 C CA . HIS A 1 74 ? -8.008 19.835 6.579 1.00 8.46 934 HIS A CA 1
ATOM 731 C C . HIS A 1 74 ? -6.696 20.387 7.097 1.00 8.51 934 HIS A C 1
ATOM 732 O O . HIS A 1 74 ? -6.520 21.592 7.142 1.00 13.00 934 HIS A O 1
ATOM 739 N N . ILE A 1 75 ? -5.759 19.518 7.448 1.00 6.88 935 ILE A N 1
ATOM 740 C CA . ILE A 1 75 ? -4.444 19.930 7.941 1.00 6.67 935 ILE A CA 1
ATOM 741 C C . ILE A 1 75 ? -3.458 19.473 6.850 1.00 6.41 935 ILE A C 1
ATOM 742 O O . ILE A 1 75 ? -3.202 18.268 6.729 1.00 6.52 935 ILE A O 1
ATOM 747 N N A GLU A 1 76 ? -2.983 20.407 6.019 0.50 7.08 936 GLU A N 1
ATOM 748 N N B GLU A 1 76 ? -2.905 20.428 6.102 0.50 6.76 936 GLU A N 1
ATOM 749 C CA A GLU A 1 76 ? -2.313 20.021 4.774 0.50 7.50 936 GLU A CA 1
ATOM 750 C CA B GLU A 1 76 ? -2.363 20.112 4.784 0.50 7.28 936 GLU A CA 1
ATOM 751 C C A GLU A 1 76 ? -1.021 20.758 4.500 0.50 6.70 936 GLU A C 1
ATOM 752 C C B GLU A 1 76 ? -1.068 20.821 4.432 0.50 6.87 936 GLU A C 1
ATOM 753 O O A GLU A 1 76 ? -0.685 21.775 5.131 0.50 7.10 936 GLU A O 1
ATOM 754 O O B GLU A 1 76 ? -0.779 21.905 4.942 0.50 7.10 936 GLU A O 1
ATOM 765 N N . ALA A 1 77 ? -0.319 20.213 3.510 1.00 7.02 937 ALA A N 1
ATOM 766 C CA . ALA A 1 77 ? 0.853 20.830 2.884 1.00 7.13 937 ALA A CA 1
ATOM 767 C C . ALA A 1 77 ? 1.060 20.181 1.519 1.00 7.20 937 ALA A C 1
ATOM 768 O O . ALA A 1 77 ? 0.750 19.005 1.329 1.00 8.13 937 ALA A O 1
ATOM 770 N N A ASN A 1 78 ? 1.753 20.886 0.629 0.50 7.41 938 ASN A N 1
ATOM 771 N N B ASN A 1 78 ? 1.517 21.015 0.582 0.50 7.76 938 ASN A N 1
ATOM 772 C CA A ASN A 1 78 ? 2.149 20.335 -0.679 0.50 7.58 938 ASN A CA 1
ATOM 773 C CA B ASN A 1 78 ? 1.935 20.619 -0.752 0.50 8.55 938 ASN A CA 1
ATOM 774 C C A ASN A 1 78 ? 3.493 20.983 -1.003 0.50 7.52 938 ASN A C 1
ATOM 775 C C B ASN A 1 78 ? 3.350 21.153 -0.844 0.50 8.19 938 ASN A C 1
ATOM 776 O O A ASN A 1 78 ? 3.592 22.219 -1.093 0.50 7.67 938 ASN A O 1
ATOM 777 O O B ASN A 1 78 ? 3.573 22.333 -0.627 0.50 8.00 938 ASN A O 1
ATOM 786 N N A PHE A 1 79 ? 4.530 20.161 -1.159 0.60 8.43 939 PHE A N 1
ATOM 787 N N B PHE A 1 79 ? 4.337 20.295 -1.132 0.40 8.82 939 PHE A N 1
ATOM 788 C CA A PHE A 1 79 ? 5.878 20.677 -1.166 0.60 8.91 939 PHE A CA 1
ATOM 789 C CA B PHE A 1 79 ? 5.746 20.751 -1.262 0.40 9.02 939 PHE A CA 1
ATOM 790 C C A PHE A 1 79 ? 6.744 19.696 -1.897 0.60 10.02 939 PHE A C 1
ATOM 791 C C B PHE A 1 79 ? 6.616 19.763 -2.063 0.40 9.88 939 PHE A C 1
ATOM 792 O O A PHE A 1 79 ? 6.449 18.509 -1.962 0.60 10.45 939 PHE A O 1
ATOM 793 O O B PHE A 1 79 ? 6.175 18.636 -2.353 0.40 9.77 939 PHE A O 1
ATOM 808 N N . ASN A 1 80 ? 7.843 20.194 -2.419 1.00 10.93 940 ASN A N 1
ATOM 809 C CA . ASN A 1 80 ? 8.785 19.353 -3.143 1.00 12.63 940 ASN A CA 1
ATOM 810 C C . ASN A 1 80 ? 9.654 18.604 -2.141 1.00 13.22 940 ASN A C 1
ATOM 811 O O . ASN A 1 80 ? 10.360 19.208 -1.342 1.00 16.11 940 ASN A O 1
ATOM 816 N N . ALA A 1 81 ? 9.549 17.281 -2.172 1.00 13.69 941 ALA A N 1
ATOM 817 C CA . ALA A 1 81 ? 10.278 16.387 -1.274 1.00 13.27 941 ALA A CA 1
ATOM 818 C C . ALA A 1 81 ? 11.495 15.806 -1.960 1.00 13.90 941 ALA A C 1
ATOM 819 O O . ALA A 1 81 ? 11.381 15.157 -3.003 1.00 15.37 941 ALA A O 1
ATOM 821 N N . LYS A 1 82 ? 12.662 16.050 -1.377 1.00 14.19 942 LYS A N 1
ATOM 822 C CA . LYS A 1 82 ? 13.892 15.460 -1.886 1.00 14.19 942 LYS A CA 1
ATOM 823 C C . LYS A 1 82 ? 13.912 13.958 -1.565 1.00 12.19 942 LYS A C 1
ATOM 824 O O . LYS A 1 82 ? 13.185 13.479 -0.690 1.00 11.69 942 LYS A O 1
ATOM 830 N N A PRO A 1 83 ? 14.748 13.197 -2.287 0.50 11.65 943 PRO A N 1
ATOM 831 N N B PRO A 1 83 ? 14.767 13.202 -2.262 0.50 12.07 943 PRO A N 1
ATOM 832 C CA A PRO A 1 83 ? 14.808 11.768 -2.035 0.50 10.89 943 PRO A CA 1
ATOM 833 C CA B PRO A 1 83 ? 14.750 11.766 -2.041 0.50 11.40 943 PRO A CA 1
ATOM 834 C C A PRO A 1 83 ? 15.211 11.379 -0.615 0.50 10.05 943 PRO A C 1
ATOM 835 C C B PRO A 1 83 ? 15.250 11.344 -0.661 0.50 10.60 943 PRO A C 1
ATOM 836 O O A PRO A 1 83 ? 15.946 12.115 0.057 0.50 10.47 943 PRO A O 1
ATOM 837 O O B PRO A 1 83 ? 16.087 12.027 -0.062 0.50 11.02 943 PRO A O 1
ATOM 844 N N . GLY A 1 84 ? 14.726 10.216 -0.185 1.00 10.27 944 GLY A N 1
ATOM 845 C CA . GLY A 1 84 ? 15.143 9.610 1.062 1.00 10.47 944 GLY A CA 1
ATOM 846 C C . GLY A 1 84 ? 13.988 9.192 1.938 1.00 9.20 944 GLY A C 1
ATOM 847 O O . GLY A 1 84 ? 12.822 9.208 1.526 1.00 10.02 944 GLY A O 1
ATOM 848 N N A LYS A 1 85 ? 14.338 8.842 3.170 0.50 9.47 945 LYS A N 1
ATOM 849 N N B LYS A 1 85 ? 14.331 8.772 3.156 0.50 9.56 945 LYS A N 1
ATOM 850 C CA A LYS A 1 85 ? 13.395 8.352 4.165 0.50 9.38 945 LYS A CA 1
ATOM 851 C CA B LYS A 1 85 ? 13.343 8.339 4.145 0.50 9.39 945 LYS A CA 1
ATOM 852 C C A LYS A 1 85 ? 12.849 9.489 5.033 0.50 8.77 945 LYS A C 1
ATOM 853 C C B LYS A 1 85 ? 12.819 9.538 4.914 0.50 8.76 945 LYS A C 1
ATOM 854 O O A LYS A 1 85 ? 13.618 10.331 5.524 0.50 8.98 945 LYS A O 1
ATOM 855 O O B LYS A 1 85 ? 13.567 10.485 5.199 0.50 9.01 945 LYS A O 1
ATOM 866 N N . TYR A 1 86 ? 11.530 9.473 5.242 1.00 8.62 946 TYR A N 1
ATOM 867 C CA . TYR A 1 86 ? 10.833 10.486 6.011 1.00 8.37 946 TYR A CA 1
ATOM 868 C C . TYR A 1 86 ? 10.109 9.877 7.205 1.00 8.24 946 TYR A C 1
ATOM 869 O O . TYR A 1 86 ? 9.650 8.726 7.156 1.00 9.11 946 TYR A O 1
ATOM 878 N N A TYR A 1 87 ? 9.991 10.687 8.256 0.50 8.03 947 TYR A N 1
ATOM 879 N N B TYR A 1 87 ? 9.971 10.707 8.244 0.50 7.93 947 TYR A N 1
ATOM 880 C CA A TYR A 1 87 ? 9.202 10.370 9.435 0.50 8.11 947 TYR A CA 1
ATOM 881 C CA B TYR A 1 87 ? 9.238 10.405 9.471 0.50 7.95 947 TYR A CA 1
ATOM 882 C C A TYR A 1 87 ? 8.132 11.449 9.561 0.50 7.46 947 TYR A C 1
ATOM 883 C C B TYR A 1 87 ? 8.134 11.456 9.641 0.50 7.43 947 TYR A C 1
ATOM 884 O O A TYR A 1 87 ? 8.436 12.644 9.561 0.50 7.57 947 TYR A O 1
ATOM 885 O O B TYR A 1 87 ? 8.422 12.646 9.793 0.50 7.76 947 TYR A O 1
ATOM 902 N N . LEU A 1 88 ? 6.882 11.000 9.619 1.00 7.39 948 LEU A N 1
ATOM 903 C CA . LEU A 1 88 ? 5.700 11.852 9.730 1.00 7.30 948 LEU A CA 1
ATOM 904 C C . LEU A 1 88 ? 5.069 11.615 11.100 1.00 7.23 948 LEU A C 1
ATOM 905 O O . LEU A 1 88 ? 4.728 10.478 11.451 1.00 8.57 948 LEU A O 1
ATOM 910 N N . TYR A 1 89 ? 4.897 12.696 11.860 1.00 7.07 949 TYR A N 1
ATOM 911 C CA . TYR A 1 89 ? 4.328 12.645 13.206 1.00 7.43 949 TYR A CA 1
ATOM 912 C C . TYR A 1 89 ? 2.970 13.324 13.178 1.00 7.22 949 TYR A C 1
ATOM 913 O O . TYR A 1 89 ? 2.886 14.516 12.885 1.00 8.01 949 TYR A O 1
ATOM 922 N N . VAL A 1 90 ? 1.913 12.555 13.448 1.00 7.33 950 VAL A N 1
ATOM 923 C CA . VAL A 1 90 ? 0.542 13.062 13.546 1.00 7.14 950 VAL A CA 1
ATOM 924 C C . VAL A 1 90 ? 0.211 13.056 15.033 1.00 7.47 950 VAL A C 1
ATOM 925 O O . VAL A 1 90 ? 0.253 11.994 15.665 1.00 8.46 950 VAL A O 1
ATOM 929 N N . TYR A 1 91 ? -0.084 14.218 15.612 1.00 7.49 951 TYR A N 1
ATOM 930 C CA . TYR A 1 91 ? -0.157 14.283 17.063 1.00 7.95 951 TYR A CA 1
ATOM 931 C C . TYR A 1 91 ? -1.145 15.328 17.541 1.00 7.59 951 TYR A C 1
ATOM 932 O O . TYR A 1 91 ? -1.483 16.272 16.823 1.00 7.93 951 TYR A O 1
ATOM 941 N N . LYS A 1 92 ? -1.585 15.151 18.779 1.00 8.26 952 LYS A N 1
ATOM 942 C CA . LYS A 1 92 ? -2.458 16.115 19.425 1.00 8.47 952 LYS A CA 1
ATOM 943 C C . LYS A 1 92 ? -1.716 16.862 20.531 1.00 9.10 952 LYS A C 1
ATOM 944 O O . LYS A 1 92 ? -0.820 16.344 21.189 1.00 10.90 952 LYS A O 1
ATOM 950 N N . TYR A 1 93 ? -2.135 18.111 20.718 1.00 11.37 953 TYR A N 1
ATOM 951 C CA . TYR A 1 93 ? -1.547 19.014 21.715 1.00 12.62 953 TYR A CA 1
ATOM 952 C C . TYR A 1 93 ? -2.569 19.526 22.732 1.00 13.45 953 TYR A C 1
ATOM 953 O O . TYR A 1 93 ? -2.220 20.350 23.576 1.00 17.57 953 TYR A O 1
ATOM 962 N N . ASP A 1 94 ? -3.821 19.093 22.636 1.00 13.96 954 ASP A N 1
ATOM 963 C CA . ASP A 1 94 ? -4.826 19.443 23.655 1.00 15.57 954 ASP A CA 1
ATOM 964 C C . ASP A 1 94 ? -5.459 18.163 24.205 1.00 16.45 954 ASP A C 1
ATOM 965 O O . ASP A 1 94 ? -5.032 17.064 23.847 1.00 19.23 954 ASP A O 1
ATOM 970 N N . ASN A 1 95 ? -6.465 18.301 25.064 1.00 19.35 955 ASN A N 1
ATOM 971 C CA . ASN A 1 95 ? -7.085 17.136 25.714 1.00 20.81 955 ASN A CA 1
ATOM 972 C C . ASN A 1 95 ? -8.248 16.470 24.953 1.00 19.63 955 ASN A C 1
ATOM 973 O O . ASN A 1 95 ? -8.954 15.639 25.520 1.00 21.47 955 ASN A O 1
ATOM 978 N N . GLY A 1 96 ? -8.433 16.797 23.680 1.00 16.52 956 GLY A N 1
ATOM 979 C CA . GLY A 1 96 ? -9.493 16.165 22.905 1.00 14.88 956 GLY A CA 1
ATOM 980 C C . GLY A 1 96 ? -9.206 14.730 22.485 1.00 12.61 956 GLY A C 1
ATOM 981 O O . GLY A 1 96 ? -8.059 14.320 22.404 1.00 14.07 956 GLY A O 1
ATOM 982 N N . ASP A 1 97 ? -10.273 13.976 22.240 1.00 11.78 957 ASP A N 1
ATOM 983 C CA . ASP A 1 97 ? -10.206 12.643 21.653 1.00 10.82 957 ASP A CA 1
ATOM 984 C C . ASP A 1 97 ? -10.76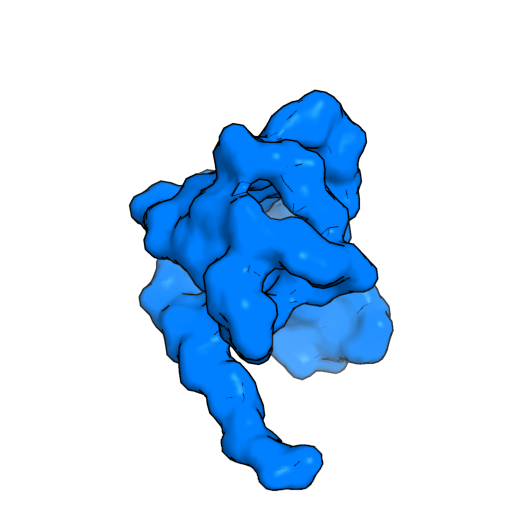3 12.741 20.235 1.00 10.13 957 ASP A C 1
ATOM 985 O O . ASP A 1 97 ? -11.859 13.275 20.012 1.00 11.79 957 ASP A O 1
ATOM 990 N N . GLY A 1 98 ? -10.034 12.197 19.274 1.00 9.88 958 GLY A N 1
ATOM 991 C CA . GLY A 1 98 ? -10.510 12.271 17.905 1.00 10.50 958 GLY A CA 1
ATOM 992 C C . GLY A 1 98 ? -9.894 11.231 17.017 1.00 8.81 958 GLY A C 1
ATOM 993 O O . GLY A 1 98 ? -8.920 10.570 17.356 1.00 10.51 958 GLY A O 1
ATOM 994 N N . THR A 1 99 ? -10.528 11.072 15.874 1.00 10.08 959 THR A N 1
ATOM 995 C CA . THR A 1 99 ? -10.079 10.229 14.789 1.00 8.94 959 THR A CA 1
ATOM 996 C C . THR A 1 99 ? -9.593 11.107 13.642 1.00 7.71 959 THR A C 1
ATOM 997 O O . THR A 1 99 ? -9.934 12.305 13.570 1.00 8.42 959 THR A O 1
ATOM 1001 N N . TYR A 1 100 ? -8.829 10.517 12.728 1.00 7.28 960 TYR A N 1
ATOM 1002 C CA . TYR A 1 100 ? -8.338 11.274 11.588 1.00 7.14 960 TYR A CA 1
ATOM 1003 C C . TYR A 1 100 ? -8.166 10.359 10.387 1.00 7.20 960 TYR A C 1
ATOM 1004 O O . TYR A 1 100 ? -8.100 9.127 10.525 1.00 8.18 960 TYR A O 1
ATOM 1013 N N A GLU A 1 101 ? -8.084 10.976 9.206 0.50 7.32 961 GLU A N 1
ATOM 1014 N N B GLU A 1 101 ? -8.058 10.978 9.215 0.50 7.23 961 GLU A N 1
ATOM 1015 C CA A GLU A 1 101 ? -7.735 10.255 7.985 0.50 7.71 961 GLU A CA 1
ATOM 1016 C CA B GLU A 1 101 ? -7.740 10.263 7.988 0.50 7.55 961 GLU A CA 1
ATOM 1017 C C A GLU A 1 101 ? -6.542 10.930 7.332 0.50 7.37 961 GLU A C 1
ATOM 1018 C C B GLU A 1 101 ? -6.546 10.929 7.327 0.50 7.21 961 GLU A C 1
ATOM 1019 O O A GLU A 1 101 ? -6.590 12.119 7.007 0.50 8.37 961 GLU A O 1
ATOM 1020 O O B GLU A 1 101 ? -6.600 12.112 6.982 0.50 8.11 961 GLU A O 1
ATOM 1031 N N . LEU A 1 102 ? -5.470 10.164 7.157 1.00 7.27 962 LEU A N 1
ATOM 1032 C CA . LEU A 1 102 ? -4.241 10.629 6.538 1.00 6.94 962 LEU A CA 1
ATOM 1033 C C . LEU A 1 102 ? -4.173 10.213 5.086 1.00 7.17 962 LEU A C 1
ATOM 1034 O O . LEU A 1 102 ? -4.422 9.047 4.768 1.00 8.05 962 LEU A O 1
ATOM 1039 N N A SER A 1 103 ? -3.840 11.162 4.216 0.50 7.31 963 SER A N 1
ATOM 1040 N N B SER A 1 103 ? -3.782 11.130 4.204 0.30 7.19 963 SER A N 1
ATOM 1041 N N C SER A 1 103 ? -3.824 11.172 4.230 0.20 7.30 963 SER A N 1
ATOM 1042 C CA A SER A 1 103 ? -3.546 10.884 2.828 0.50 8.55 963 SER A CA 1
ATOM 1043 C CA B SER A 1 103 ? -3.460 10.777 2.820 0.30 7.94 963 SER A CA 1
ATOM 1044 C CA C SER A 1 103 ? -3.559 10.952 2.819 0.20 8.07 963 SER A CA 1
ATOM 1045 C C A SER A 1 103 ? -2.167 11.415 2.474 0.50 8.35 963 SER A C 1
ATOM 1046 C C B SER A 1 103 ? -2.131 11.408 2.419 0.30 7.74 963 SER A C 1
ATOM 1047 C C C SER A 1 103 ? -2.144 11.464 2.567 0.20 7.85 963 SER A C 1
ATOM 1048 O O A SER A 1 103 ? -1.769 12.526 2.877 0.50 7.91 963 SER A O 1
ATOM 1049 O O B SER A 1 103 ? -1.945 12.627 2.503 0.30 7.85 963 SER A O 1
ATOM 1050 O O C SER A 1 103 ? -1.765 12.532 3.059 0.20 7.42 963 SER A O 1
ATOM 1057 N N A VAL A 1 104 ? -1.459 10.605 1.694 0.50 8.82 964 VAL A N 1
ATOM 1058 N N B VAL A 1 104 ? -1.225 10.552 1.966 0.50 7.83 964 VAL A N 1
ATOM 1059 C CA A VAL A 1 104 ? -0.197 10.996 1.099 0.50 9.60 964 VAL A CA 1
ATOM 1060 C CA B VAL A 1 104 ? 0.104 10.946 1.502 0.50 8.16 964 VAL A CA 1
ATOM 1061 C C A VAL A 1 104 ? -0.316 10.689 -0.381 0.50 11.01 964 VAL A C 1
ATOM 1062 C C B VAL A 1 104 ? 0.275 10.504 0.053 0.50 8.56 964 VAL A C 1
ATOM 1063 O O A VAL A 1 104 ? -0.551 9.530 -0.758 0.50 11.66 964 VAL A O 1
ATOM 1064 O O B VAL A 1 104 ? 0.169 9.313 -0.233 0.50 8.49 964 VAL A O 1
ATOM 1071 N N A LYS A 1 105 ? -0.224 11.723 -1.213 0.50 12.70 965 LYS A N 1
ATOM 1072 N N B LYS A 1 105 ? 0.562 11.424 -0.864 0.50 9.68 965 LYS A N 1
ATOM 1073 C CA A LYS A 1 105 ? -0.242 11.529 -2.660 0.50 15.28 965 LYS A CA 1
ATOM 1074 C CA B LYS A 1 105 ? 0.694 11.042 -2.277 0.50 11.68 965 LYS A CA 1
ATOM 1075 C C A LYS A 1 105 ? 0.989 12.202 -3.266 0.50 16.40 965 LYS A C 1
ATOM 1076 C C B LYS A 1 105 ? 1.582 11.986 -3.069 0.50 13.49 965 LYS A C 1
ATOM 1077 O O A LYS A 1 105 ? 1.564 11.743 -4.273 0.50 17.97 965 LYS A O 1
ATOM 1078 O O B LYS A 1 105 ? 2.519 11.514 -3.749 0.50 15.25 965 LYS A O 1
#

Organism: Bacillus anthracis (NCBI:txid1392)